Protein AF-A0A924A281-F1 (afdb_monomer)

Secondary structure (DSSP, 8-state):
--------SSTT-EEEE--TTB--EEEE-TT-S-----PPB-TTTTS----------

Radius of gyration: 16.77 Å; Cα contacts (8 Å, |Δi|>4): 56; chains: 1; bounding box: 52×24×30 Å

Mean predicted aligned error: 11.12 Å

pLDDT: mean 73.62, std 9.2, range [55.41, 87.44]

Foldseek 3Di:
DPDDDDDDPDQQDKDWDDDQQWDIDIDGNNVPPDDDDDTHGRNVSPPDDDPPPPPDD

Solvent-accessible surface area (backbone atoms only — not comparable to full-atom values): 4097 Å² total; per-residue (Å²): 131,93,80,81,88,78,87,78,92,50,50,82,42,70,46,78,46,74,52,93,35,34,49,71,44,79,47,73,39,75,67,57,95,72,83,91,82,83,76,48,82,24,84,70,61,68,75,74,82,84,83,79,77,78,78,80,128

Nearest PDB structures (foldseek):
  8zp0-assembly1_K  TM=3.368E-01  e=9.940E+00  Sus scrofa

Sequence (57 aa):
DGNYKIKSTKKSDILDFTAVGFVSREAKISGQNRIDVVLTDDPKSLQDVVVIQGNRF

Structure (mmCIF, N/CA/C/O backbone):
data_AF-A0A924A281-F1
#
_entry.id   AF-A0A924A281-F1
#
loop_
_atom_site.group_PDB
_atom_site.id
_atom_site.type_symbol
_atom_site.label_atom_id
_atom_site.label_alt_id
_atom_site.label_comp_id
_atom_site.label_asym_id
_atom_site.label_entity_id
_atom_site.label_seq_id
_atom_site.pdbx_PDB_ins_code
_atom_site.Cartn_x
_atom_site.Cartn_y
_atom_site.Cartn_z
_atom_site.occupancy
_atom_site.B_iso_or_equiv
_atom_site.auth_seq_id
_atom_site.auth_comp_id
_atom_site.auth_asym_id
_atom_site.auth_atom_id
_atom_site.pdbx_PDB_model_num
ATOM 1 N N . ASP A 1 1 ? -7.700 -11.157 -6.587 1.00 60.84 1 ASP A N 1
ATOM 2 C CA . ASP A 1 1 ? -8.606 -10.119 -6.066 1.00 60.84 1 ASP A CA 1
ATOM 3 C C . ASP A 1 1 ? -7.948 -8.879 -5.478 1.00 60.84 1 ASP A C 1
ATOM 5 O O . ASP A 1 1 ? -8.587 -7.847 -5.535 1.00 60.84 1 ASP A O 1
ATOM 9 N N . GLY A 1 2 ? -6.722 -8.915 -4.932 1.00 66.31 2 GLY A N 1
ATOM 10 C CA . GLY A 1 2 ? -6.010 -7.674 -4.557 1.00 66.31 2 GLY A CA 1
ATOM 11 C C . GLY A 1 2 ? -6.723 -6.791 -3.519 1.00 66.31 2 GLY A C 1
ATOM 12 O O . GLY A 1 2 ? -6.397 -5.619 -3.381 1.00 66.31 2 GLY A O 1
ATOM 13 N N . ASN A 1 3 ? -7.708 -7.337 -2.802 1.00 71.94 3 ASN A N 1
ATOM 14 C CA . ASN A 1 3 ? -8.528 -6.591 -1.860 1.00 71.94 3 ASN A CA 1
ATOM 15 C C . ASN A 1 3 ? -7.845 -6.543 -0.490 1.00 71.94 3 ASN A C 1
ATOM 17 O O . ASN A 1 3 ? -7.701 -7.569 0.177 1.00 71.94 3 ASN A O 1
ATOM 21 N N . TYR A 1 4 ? -7.482 -5.341 -0.050 1.00 72.75 4 TYR A N 1
ATOM 22 C CA . TYR A 1 4 ? -6.913 -5.086 1.271 1.00 72.75 4 TYR A CA 1
ATOM 23 C C . TYR A 1 4 ? -7.958 -4.430 2.178 1.00 72.75 4 TYR A C 1
ATOM 25 O O . TYR A 1 4 ? -8.728 -3.574 1.747 1.00 72.75 4 TYR A O 1
ATOM 33 N N . LYS A 1 5 ? -7.993 -4.827 3.455 1.00 74.75 5 LYS A N 1
ATOM 34 C CA . LYS A 1 5 ? -8.832 -4.188 4.479 1.00 74.75 5 LYS A CA 1
ATOM 35 C C . LYS A 1 5 ? -7.940 -3.460 5.471 1.00 74.75 5 LYS A C 1
ATOM 37 O O . LYS A 1 5 ? -7.220 -4.095 6.235 1.00 74.75 5 LYS A O 1
ATOM 42 N N . ILE A 1 6 ? -8.027 -2.136 5.474 1.00 74.06 6 ILE A N 1
ATOM 43 C CA . ILE A 1 6 ? -7.287 -1.270 6.391 1.00 74.06 6 ILE A CA 1
ATOM 44 C C . ILE A 1 6 ? -8.288 -0.675 7.381 1.00 74.06 6 ILE A C 1
ATOM 46 O O . ILE A 1 6 ? -9.291 -0.083 6.985 1.00 74.06 6 ILE A O 1
ATOM 50 N N . LYS A 1 7 ? -8.030 -0.839 8.682 1.00 70.38 7 LYS A N 1
ATOM 51 C CA . LYS A 1 7 ? -8.771 -0.124 9.727 1.00 70.38 7 LYS A CA 1
ATOM 52 C C . LYS A 1 7 ? -8.110 1.2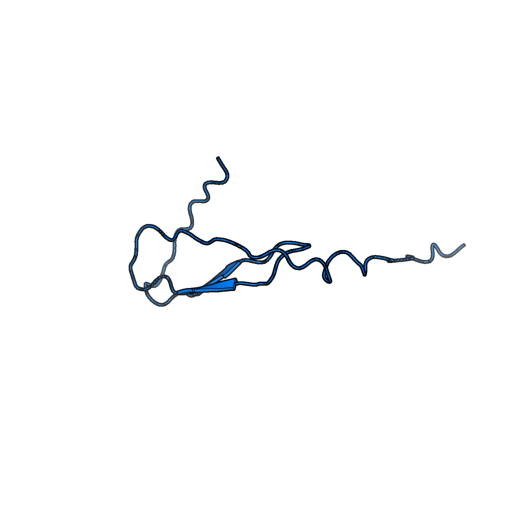35 9.931 1.00 70.38 7 LYS A C 1
ATOM 54 O O . LYS A 1 7 ? -7.144 1.342 10.679 1.00 70.38 7 LYS A O 1
ATOM 59 N N . SER A 1 8 ? -8.617 2.257 9.250 1.00 65.25 8 SER A N 1
ATOM 60 C CA . SER A 1 8 ? -8.224 3.636 9.539 1.00 65.25 8 SER A CA 1
ATOM 61 C C . SER A 1 8 ? -8.870 4.092 10.847 1.00 65.25 8 SER A C 1
ATOM 63 O O . SER A 1 8 ? -10.026 3.769 11.134 1.00 65.25 8 SER A O 1
ATOM 65 N N . THR A 1 9 ? -8.096 4.804 11.665 1.00 62.75 9 THR A N 1
ATOM 66 C CA . THR A 1 9 ? -8.549 5.297 12.974 1.00 62.75 9 THR A CA 1
ATOM 67 C C . THR A 1 9 ? -9.042 6.738 12.899 1.00 62.75 9 THR A C 1
ATOM 69 O O . THR A 1 9 ? -9.794 7.158 13.782 1.00 62.75 9 THR A O 1
ATOM 72 N N 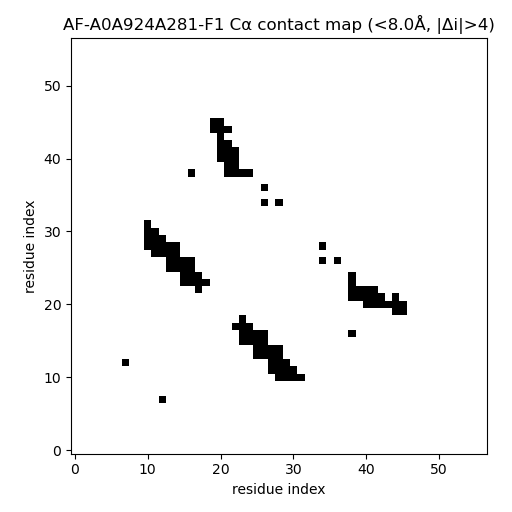. LYS A 1 10 ? -8.693 7.491 11.841 1.00 66.44 1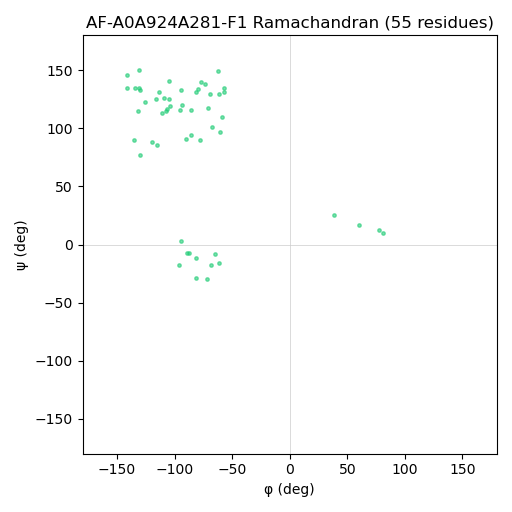0 LYS A N 1
ATOM 73 C CA . LYS A 1 10 ? -9.154 8.870 11.640 1.00 66.44 10 LYS A CA 1
ATOM 74 C C . LYS A 1 10 ? -9.609 9.096 10.199 1.00 66.44 10 LYS A C 1
ATOM 76 O O . LYS A 1 10 ? -8.921 8.784 9.240 1.00 66.44 10 LYS A O 1
ATOM 81 N N . LYS A 1 11 ? -10.762 9.751 10.035 1.00 67.62 11 LYS A N 1
ATOM 82 C CA . LYS A 1 11 ? -11.343 10.067 8.714 1.00 67.62 11 LYS A CA 1
ATOM 83 C C . LYS A 1 11 ? -10.465 10.976 7.843 1.00 67.62 11 LYS A C 1
ATOM 85 O O . LYS A 1 11 ? -10.725 11.084 6.653 1.00 67.62 11 LYS A O 1
ATOM 90 N N . SER A 1 12 ? -9.470 11.639 8.428 1.00 71.50 12 SER A N 1
ATOM 91 C CA . SER A 1 12 ? -8.499 12.498 7.746 1.00 71.50 12 SER A CA 1
ATOM 92 C C . SER A 1 12 ? -7.205 11.777 7.367 1.00 71.50 12 SER A C 1
ATOM 94 O O . SER A 1 12 ? -6.284 12.436 6.891 1.00 71.50 12 SER A O 1
ATOM 96 N N . ASP A 1 13 ? -7.103 10.470 7.625 1.00 79.50 13 ASP A N 1
ATOM 97 C CA . ASP A 1 13 ? -5.907 9.709 7.288 1.00 79.50 13 ASP A CA 1
ATOM 98 C C . ASP A 1 13 ? -5.678 9.716 5.774 1.00 79.50 13 ASP A C 1
ATOM 100 O O . ASP A 1 13 ? -6.606 9.788 4.958 1.00 79.50 13 ASP A O 1
ATOM 104 N N . ILE A 1 14 ? -4.404 9.654 5.423 1.00 82.94 14 ILE A N 1
ATOM 105 C CA . ILE A 1 14 ? -3.912 9.649 4.060 1.00 82.94 14 ILE A CA 1
ATOM 106 C C . ILE A 1 14 ? -3.279 8.279 3.823 1.00 82.94 14 ILE A C 1
ATOM 108 O O . ILE A 1 14 ? -2.521 7.797 4.663 1.00 82.94 14 ILE A O 1
ATOM 112 N N . LEU A 1 15 ? -3.634 7.630 2.717 1.00 84.06 15 LEU A N 1
ATOM 113 C CA . LEU A 1 15 ? -3.050 6.363 2.294 1.00 84.06 15 LEU A CA 1
ATOM 114 C C . LEU A 1 15 ? -2.071 6.606 1.153 1.00 84.06 15 LEU A C 1
ATOM 116 O O . LEU A 1 15 ? -2.475 7.050 0.079 1.00 84.06 15 LEU A O 1
ATOM 120 N N . ASP A 1 16 ? -0.815 6.247 1.378 1.00 84.69 16 ASP A N 1
ATOM 121 C CA . ASP A 1 16 ? 0.220 6.238 0.352 1.00 84.69 16 ASP A CA 1
ATOM 122 C C . ASP A 1 16 ? 0.338 4.854 -0.282 1.00 84.69 16 ASP A C 1
ATOM 124 O O . ASP A 1 16 ? 0.643 3.860 0.382 1.00 84.69 16 ASP A O 1
ATOM 128 N N . PHE A 1 17 ? 0.118 4.789 -1.591 1.00 84.62 17 PHE A N 1
ATOM 129 C CA . PHE A 1 17 ? 0.256 3.583 -2.396 1.00 84.62 17 PHE A CA 1
ATOM 130 C C . PHE A 1 17 ? 1.520 3.689 -3.241 1.00 84.62 17 PHE A C 1
ATOM 132 O O . PHE A 1 17 ? 1.625 4.555 -4.109 1.00 84.62 17 PHE A O 1
ATOM 139 N N . THR A 1 18 ? 2.474 2.791 -3.001 1.00 81.06 18 THR A N 1
ATOM 140 C CA . THR A 1 18 ? 3.728 2.706 -3.757 1.00 81.06 18 THR A CA 1
ATOM 141 C C . THR A 1 18 ? 3.961 1.268 -4.194 1.00 81.06 18 THR A C 1
ATOM 143 O O . THR A 1 18 ? 3.814 0.342 -3.396 1.00 81.06 18 THR A O 1
ATOM 146 N N . ALA A 1 19 ? 4.338 1.085 -5.456 1.00 81.88 19 ALA A N 1
ATOM 147 C CA . ALA A 1 19 ? 4.721 -0.203 -6.016 1.00 81.88 19 ALA A CA 1
ATOM 148 C C . ALA A 1 19 ? 5.892 -0.008 -6.986 1.00 81.88 19 ALA A C 1
ATOM 150 O O . ALA A 1 19 ? 5.978 1.013 -7.663 1.00 81.88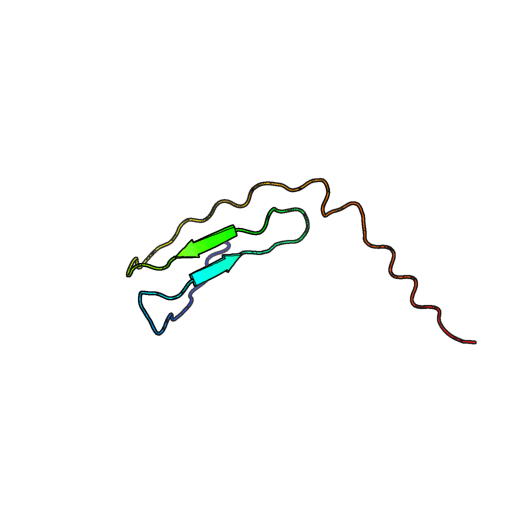 19 ALA A O 1
ATOM 151 N N . VAL A 1 20 ? 6.800 -0.983 -7.047 1.00 80.69 20 VAL A N 1
ATOM 152 C CA . VAL A 1 20 ? 7.954 -0.942 -7.959 1.00 80.69 20 VAL A CA 1
ATOM 153 C C . VAL A 1 20 ? 7.459 -0.904 -9.403 1.00 80.69 20 VAL A C 1
ATOM 155 O O . VAL A 1 20 ? 6.633 -1.732 -9.784 1.00 80.69 20 VAL A O 1
ATOM 158 N N . GLY A 1 21 ? 7.966 0.041 -10.196 1.00 79.81 21 GLY A N 1
ATOM 159 C CA . GLY A 1 21 ? 7.509 0.240 -11.572 1.00 79.81 21 GLY A CA 1
ATOM 160 C C . GLY A 1 21 ? 6.210 1.040 -11.705 1.00 79.81 21 GLY A C 1
ATOM 161 O O . GLY A 1 21 ? 5.675 1.103 -12.805 1.00 79.81 21 GLY A O 1
ATOM 162 N N . PHE A 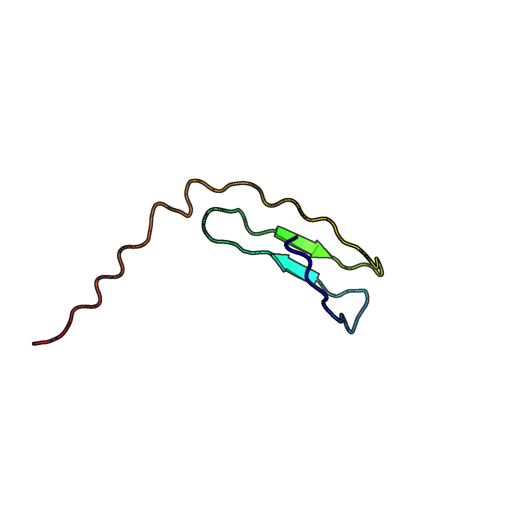1 22 ? 5.703 1.651 -10.627 1.00 84.00 22 PHE A N 1
ATOM 163 C CA . PHE A 1 22 ? 4.508 2.501 -10.635 1.00 84.00 22 PHE A CA 1
ATOM 164 C C . PHE A 1 22 ? 4.756 3.828 -9.915 1.00 84.00 22 PHE A C 1
ATOM 166 O O . PHE A 1 22 ? 5.507 3.899 -8.942 1.00 84.00 22 PHE A O 1
ATOM 173 N N . VAL A 1 23 ? 4.059 4.879 -10.349 1.00 86.12 23 VAL A N 1
ATOM 174 C CA . VAL A 1 23 ? 4.098 6.188 -9.684 1.00 86.12 23 VAL A CA 1
ATOM 175 C C . VAL A 1 23 ? 3.393 6.102 -8.329 1.00 86.12 23 VAL A C 1
ATOM 177 O O . VAL A 1 23 ? 2.235 5.678 -8.263 1.00 86.12 23 VAL A O 1
ATOM 180 N N . SER A 1 24 ? 4.054 6.568 -7.264 1.00 87.44 24 SER A N 1
ATOM 181 C CA . SER A 1 24 ? 3.445 6.705 -5.935 1.00 87.44 24 SER A CA 1
ATOM 182 C C . SER A 1 24 ? 2.200 7.593 -5.977 1.00 87.44 24 SER A C 1
ATOM 184 O O . SER A 1 24 ? 2.198 8.671 -6.580 1.00 87.44 24 SER A O 1
ATOM 186 N N . ARG A 1 25 ? 1.125 7.147 -5.326 1.00 84.00 25 ARG A N 1
ATOM 187 C CA . ARG A 1 25 ? -0.149 7.871 -5.263 1.00 84.00 25 ARG A CA 1
ATOM 188 C C . ARG A 1 25 ? -0.644 7.978 -3.834 1.00 84.00 25 ARG A C 1
ATOM 190 O O . ARG A 1 25 ? -0.731 6.987 -3.123 1.00 84.00 25 ARG A O 1
ATOM 197 N N . GLU A 1 26 ? -1.044 9.186 -3.478 1.00 87.31 26 GLU A N 1
ATOM 198 C CA . GLU A 1 26 ? -1.569 9.533 -2.168 1.00 87.31 26 GLU A CA 1
ATOM 199 C C . GLU A 1 26 ? -3.101 9.698 -2.261 1.00 87.31 26 GLU A C 1
ATOM 201 O O . GLU A 1 26 ? -3.601 10.457 -3.098 1.00 87.31 26 GLU A O 1
ATOM 206 N N . ALA A 1 27 ? -3.866 8.972 -1.437 1.00 83.81 27 ALA A N 1
ATOM 207 C CA . ALA A 1 27 ? -5.330 9.023 -1.413 1.00 83.81 27 ALA A CA 1
ATOM 208 C C . ALA A 1 27 ? -5.863 9.332 -0.007 1.00 83.81 27 ALA A C 1
ATOM 210 O O . ALA A 1 27 ? -5.614 8.607 0.955 1.00 83.81 27 ALA A O 1
ATOM 211 N N . LYS A 1 28 ? -6.650 10.405 0.114 1.00 83.94 28 LYS A N 1
ATOM 212 C CA . LYS A 1 28 ? -7.248 10.835 1.387 1.00 83.94 28 LYS A CA 1
ATOM 213 C C . LYS A 1 28 ? -8.511 10.035 1.688 1.00 83.94 28 LYS A C 1
ATOM 215 O O . LYS A 1 28 ? -9.396 9.942 0.837 1.00 83.94 28 LYS A O 1
ATOM 220 N N . ILE A 1 29 ? -8.630 9.513 2.910 1.00 79.94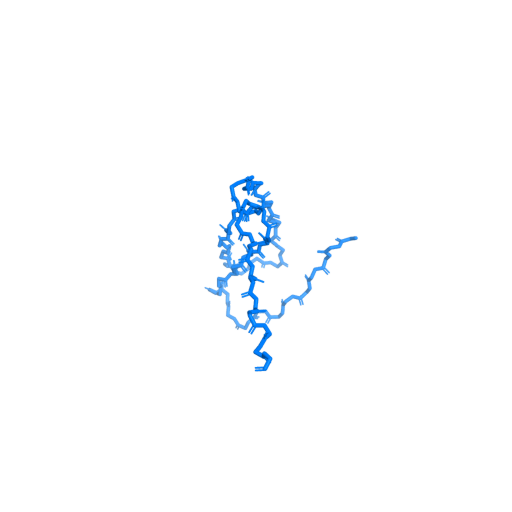 29 ILE A N 1
ATOM 221 C CA . ILE A 1 29 ? -9.752 8.641 3.277 1.00 79.94 29 ILE A CA 1
ATOM 222 C C . ILE A 1 29 ? -11.070 9.415 3.412 1.00 79.94 29 ILE A C 1
ATOM 224 O O . ILE A 1 29 ? -12.113 8.8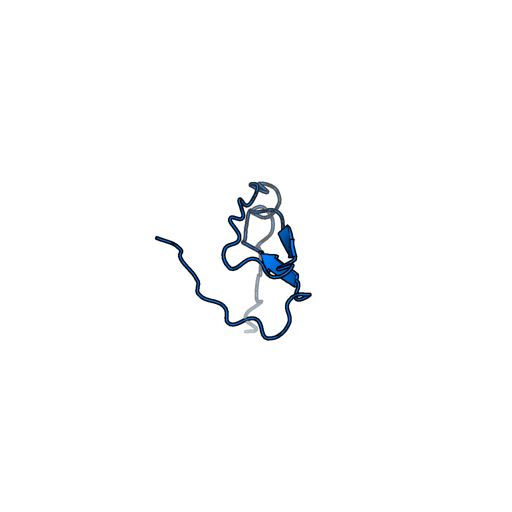50 3.114 1.00 79.94 29 ILE A O 1
ATOM 228 N N . SER A 1 30 ? -11.068 10.696 3.796 1.00 76.19 30 SER A N 1
ATOM 229 C CA . SER A 1 30 ? -12.233 11.613 3.892 1.00 76.19 30 SER A CA 1
ATOM 230 C C . SER A 1 30 ? -13.562 11.008 4.408 1.00 76.19 30 SER A C 1
ATOM 232 O O . SER A 1 30 ? -14.639 11.521 4.112 1.00 76.19 30 SER A O 1
ATOM 234 N N . GLY A 1 31 ? -13.517 9.925 5.193 1.00 72.25 31 GLY A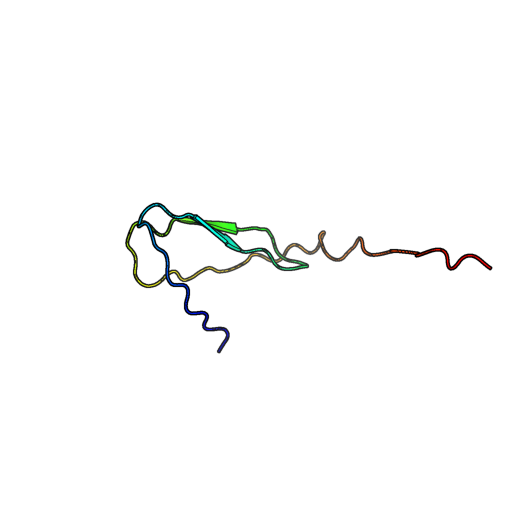 N 1
ATOM 235 C CA . GLY A 1 31 ? -14.693 9.177 5.660 1.00 72.25 31 GLY A CA 1
ATOM 236 C C . GLY A 1 31 ? -15.358 8.233 4.643 1.00 72.25 31 GLY A C 1
ATOM 237 O O . GLY A 1 31 ? -16.465 7.769 4.910 1.00 72.25 31 GLY A O 1
ATOM 238 N N . GLN A 1 32 ? -14.720 7.943 3.509 1.00 72.38 32 GLN A N 1
ATOM 239 C CA . GLN A 1 32 ? -15.183 6.965 2.523 1.00 72.38 32 GLN A CA 1
ATOM 240 C C . GLN A 1 32 ? -14.832 5.539 2.976 1.00 72.38 32 GLN A C 1
ATOM 242 O O . GLN A 1 32 ? -13.707 5.263 3.385 1.00 72.38 32 GLN A O 1
ATOM 247 N N . ASN A 1 33 ? -15.791 4.612 2.879 1.00 73.69 33 ASN A N 1
ATOM 248 C CA . ASN A 1 33 ? -15.590 3.202 3.252 1.00 73.69 33 ASN A CA 1
ATOM 249 C C . ASN A 1 33 ? -14.897 2.375 2.156 1.00 73.69 33 ASN A C 1
ATOM 251 O O . ASN A 1 33 ? -14.503 1.235 2.400 1.00 73.69 33 ASN A O 1
ATOM 255 N N . ARG A 1 34 ? -14.787 2.928 0.946 1.00 78.62 34 ARG A N 1
ATOM 256 C CA . ARG A 1 34 ? -14.148 2.304 -0.209 1.00 78.62 34 ARG A CA 1
ATOM 257 C C . ARG A 1 34 ? -13.379 3.367 -0.979 1.00 78.62 34 ARG A C 1
ATOM 259 O O . ARG A 1 34 ? -13.900 4.457 -1.191 1.00 78.62 34 ARG A O 1
ATOM 266 N N . ILE A 1 35 ? -12.152 3.037 -1.364 1.00 78.62 35 ILE A N 1
ATOM 267 C CA . ILE A 1 35 ? -11.275 3.888 -2.164 1.00 78.62 35 ILE A CA 1
ATOM 268 C C . ILE A 1 35 ? -10.745 3.004 -3.282 1.00 78.62 35 ILE A C 1
ATOM 270 O O . ILE A 1 35 ? -10.046 2.027 -3.014 1.00 78.62 35 ILE A O 1
ATOM 274 N N . ASP A 1 36 ? -11.110 3.321 -4.518 1.00 80.69 36 ASP A N 1
ATOM 275 C CA . ASP A 1 36 ? -10.587 2.643 -5.696 1.00 80.69 36 ASP A CA 1
ATOM 276 C C . ASP A 1 36 ? -9.399 3.471 -6.222 1.00 80.69 36 ASP A C 1
ATOM 278 O O . ASP A 1 36 ? -9.551 4.635 -6.598 1.00 80.69 36 ASP A O 1
ATOM 282 N N . VAL A 1 37 ? -8.195 2.891 -6.186 1.00 79.19 37 VAL A N 1
ATOM 283 C CA . VAL A 1 37 ? -6.944 3.547 -6.597 1.00 79.19 37 VAL A CA 1
ATOM 284 C C . VAL A 1 37 ? -6.369 2.809 -7.797 1.00 79.19 37 VAL A C 1
ATOM 286 O O . VAL A 1 37 ? -6.143 1.602 -7.735 1.00 79.19 37 VAL A O 1
ATOM 289 N N . VAL A 1 38 ? -6.110 3.540 -8.881 1.00 83.94 38 VAL A N 1
ATOM 290 C CA . VAL A 1 38 ? -5.430 3.021 -10.074 1.00 83.94 38 VAL A CA 1
ATOM 291 C C . VAL A 1 38 ? -4.024 3.602 -10.107 1.00 83.94 38 VAL A C 1
ATOM 293 O O . VAL A 1 38 ? -3.848 4.817 -10.224 1.00 83.94 38 VAL A O 1
ATOM 296 N N . LEU A 1 39 ? -3.021 2.737 -9.976 1.00 82.69 39 LEU A N 1
ATOM 297 C CA . LEU A 1 39 ? -1.624 3.131 -10.108 1.00 82.69 39 LEU A CA 1
ATOM 298 C C . LEU A 1 39 ? -1.270 3.303 -11.584 1.00 82.69 39 LEU A C 1
ATOM 300 O O . LEU A 1 39 ? -1.723 2.548 -12.440 1.00 82.69 39 LEU A O 1
ATOM 304 N N . THR A 1 40 ? -0.483 4.334 -11.875 1.00 85.38 40 THR A N 1
ATOM 305 C CA . THR A 1 40 ? 0.018 4.609 -13.224 1.00 85.38 40 THR A CA 1
ATOM 306 C C . THR A 1 40 ? 1.394 3.978 -13.369 1.00 85.38 40 THR A C 1
ATOM 308 O O . THR A 1 40 ? 2.225 4.166 -12.479 1.00 85.38 40 THR A O 1
ATOM 311 N N . ASP A 1 41 ? 1.631 3.260 -14.467 1.00 80.69 41 ASP A N 1
ATOM 312 C CA . ASP A 1 41 ? 2.939 2.674 -14.765 1.00 80.69 41 ASP A CA 1
ATOM 313 C C . ASP A 1 41 ? 4.027 3.760 -14.794 1.00 80.69 41 ASP A C 1
ATOM 315 O O . ASP A 1 41 ? 3.877 4.799 -15.444 1.00 80.69 41 ASP A O 1
ATOM 319 N N . ASP A 1 42 ? 5.131 3.502 -14.095 1.00 78.38 42 ASP A N 1
ATOM 320 C CA . ASP A 1 42 ? 6.363 4.281 -14.148 1.00 78.38 42 ASP A CA 1
ATOM 321 C C . ASP A 1 42 ? 7.499 3.415 -14.718 1.00 78.38 42 ASP A C 1
ATOM 323 O O . ASP A 1 42 ? 8.280 2.814 -13.969 1.00 78.38 42 ASP A O 1
ATOM 327 N N . PRO A 1 43 ? 7.638 3.348 -16.055 1.00 64.44 43 PRO A N 1
ATOM 328 C CA . PRO A 1 43 ? 8.669 2.540 -16.704 1.00 64.44 43 PRO A CA 1
ATOM 329 C C . PRO A 1 43 ? 1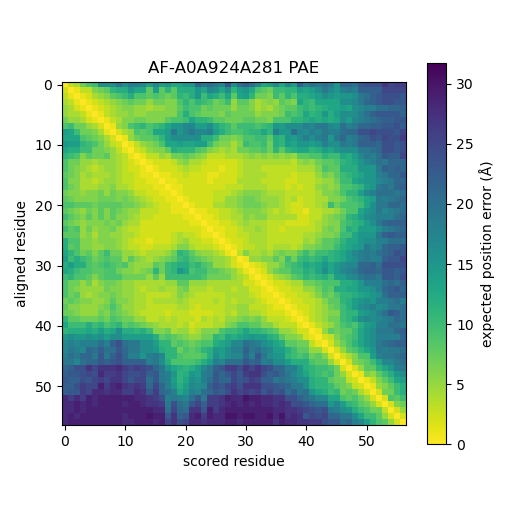0.100 3.018 -16.400 1.00 64.44 43 PRO A C 1
ATOM 331 O O . PRO A 1 43 ? 11.057 2.329 -16.762 1.00 64.44 43 PRO A O 1
ATOM 334 N N . LYS A 1 44 ? 10.276 4.176 -15.741 1.00 64.06 44 LYS A N 1
ATOM 335 C CA . LYS A 1 44 ? 11.587 4.650 -15.273 1.00 64.06 44 LYS A CA 1
ATOM 336 C C . LYS A 1 44 ? 12.009 3.997 -13.957 1.00 64.06 44 LYS A C 1
ATOM 338 O O . LYS A 1 44 ? 13.199 3.794 -13.754 1.00 64.06 44 LYS A O 1
ATOM 343 N N . SER A 1 45 ? 11.066 3.595 -13.101 1.00 60.66 45 SER A N 1
ATOM 344 C CA . SER A 1 45 ? 11.370 2.978 -11.798 1.00 60.66 45 SER A CA 1
ATOM 345 C C . SER A 1 45 ? 12.003 1.581 -11.907 1.00 60.66 45 SER A C 1
ATOM 347 O O . SER A 1 45 ? 12.591 1.111 -10.936 1.00 60.66 45 SER A O 1
ATOM 349 N N . LEU A 1 46 ? 11.899 0.912 -13.061 1.00 60.06 46 LEU A N 1
ATOM 350 C CA . LEU A 1 46 ? 12.442 -0.435 -13.287 1.00 60.06 46 LEU A CA 1
ATOM 351 C C . LEU A 1 46 ? 13.908 -0.445 -13.751 1.00 60.06 46 LEU A C 1
ATOM 353 O O . LEU A 1 46 ? 14.494 -1.520 -13.857 1.00 60.06 46 LEU A O 1
ATOM 357 N N . GLN A 1 47 ? 14.493 0.718 -14.054 1.00 58.75 47 GLN A N 1
ATOM 358 C CA . GLN A 1 47 ? 15.817 0.794 -14.685 1.00 58.75 47 GLN A CA 1
ATOM 359 C C . GLN A 1 47 ? 16.987 0.846 -13.692 1.00 58.75 47 GLN A C 1
ATOM 361 O O . GLN A 1 47 ? 18.125 0.691 -14.119 1.00 58.75 47 GLN A O 1
ATOM 366 N N . ASP A 1 48 ? 16.731 0.962 -12.385 1.00 55.41 48 ASP A N 1
ATOM 367 C CA . ASP A 1 48 ? 17.784 1.119 -11.376 1.00 55.41 48 ASP A CA 1
ATOM 368 C C . ASP A 1 48 ? 17.633 0.136 -10.205 1.00 55.41 48 ASP A C 1
ATOM 370 O O . ASP A 1 48 ? 17.228 0.496 -9.101 1.00 55.41 48 ASP A O 1
ATOM 374 N N . VAL A 1 49 ? 18.018 -1.127 -10.422 1.00 61.78 49 VAL A N 1
ATOM 375 C CA . VAL A 1 49 ? 18.470 -2.000 -9.325 1.00 61.78 49 VAL A CA 1
ATOM 376 C C . VAL A 1 49 ? 19.730 -2.752 -9.758 1.00 61.78 49 VAL A C 1
ATOM 378 O O . VAL A 1 49 ? 19.666 -3.866 -10.269 1.00 61.78 49 VAL A O 1
ATOM 381 N N . VAL A 1 50 ? 20.899 -2.162 -9.498 1.00 65.31 50 VAL A N 1
ATOM 382 C CA . VAL A 1 50 ? 22.160 -2.911 -9.377 1.00 65.31 50 VAL A CA 1
ATOM 383 C C . VAL A 1 50 ? 22.711 -2.672 -7.977 1.00 65.31 50 VAL A C 1
ATOM 385 O O . VAL A 1 50 ? 23.496 -1.759 -7.738 1.00 65.31 50 VAL A O 1
ATOM 388 N N . VAL A 1 51 ? 22.288 -3.502 -7.024 1.00 65.19 51 VAL A N 1
ATOM 389 C CA . VAL A 1 51 ? 22.951 -3.589 -5.720 1.00 65.19 51 VAL A CA 1
ATOM 390 C C . VAL A 1 51 ? 24.028 -4.664 -5.829 1.00 65.19 51 VAL A C 1
ATOM 392 O O . VAL A 1 51 ? 23.772 -5.842 -5.588 1.00 65.19 51 VAL A O 1
ATOM 395 N N . ILE A 1 52 ? 25.247 -4.273 -6.199 1.00 67.00 52 ILE A N 1
ATOM 396 C CA . ILE A 1 52 ? 26.420 -5.123 -5.974 1.00 67.00 52 ILE A CA 1
ATOM 397 C C . ILE A 1 52 ? 26.812 -5.013 -4.497 1.00 67.00 52 ILE A C 1
ATOM 399 O O . ILE A 1 52 ? 27.596 -4.155 -4.101 1.00 67.00 52 ILE A O 1
ATOM 403 N N . GLN A 1 53 ? 26.250 -5.877 -3.649 1.00 59.72 53 GLN A N 1
ATOM 404 C CA . GLN A 1 53 ? 26.841 -6.114 -2.332 1.00 59.72 53 GLN A CA 1
ATOM 405 C C . GLN A 1 53 ? 28.181 -6.809 -2.570 1.00 59.72 53 GLN A C 1
ATOM 407 O O . GLN A 1 53 ? 28.234 -7.990 -2.907 1.00 59.72 53 GLN A O 1
ATOM 412 N N . GLY A 1 54 ? 29.266 -6.040 -2.481 1.00 65.50 54 GLY A N 1
ATOM 413 C CA . GLY A 1 54 ? 30.621 -6.567 -2.519 1.00 65.50 54 GLY A CA 1
ATOM 414 C C . GLY A 1 54 ? 30.819 -7.537 -1.358 1.00 65.50 54 GLY A C 1
ATOM 415 O O . GLY A 1 54 ? 31.103 -7.114 -0.239 1.00 65.50 54 GLY A O 1
ATOM 416 N N . ASN A 1 55 ? 30.658 -8.834 -1.624 1.00 62.16 55 ASN A N 1
ATOM 417 C CA . ASN A 1 55 ? 31.099 -9.890 -0.723 1.00 62.16 55 ASN A CA 1
ATOM 418 C C . ASN A 1 55 ? 32.609 -9.728 -0.516 1.00 62.16 55 ASN A C 1
ATOM 420 O O . ASN A 1 55 ? 33.400 -9.914 -1.440 1.00 62.16 55 ASN A O 1
ATOM 424 N N . ARG A 1 56 ? 32.991 -9.322 0.697 1.00 60.66 56 ARG A N 1
ATOM 425 C CA . ARG A 1 56 ? 34.384 -9.181 1.124 1.00 60.66 56 ARG A CA 1
ATOM 426 C C . ARG A 1 56 ? 34.974 -10.588 1.273 1.00 60.66 56 ARG A C 1
ATOM 428 O O . ARG A 1 56 ? 34.458 -11.364 2.074 1.00 60.66 56 ARG A O 1
ATOM 435 N N . PHE A 1 57 ? 35.989 -10.893 0.465 1.00 62.34 57 PHE A N 1
ATOM 436 C CA . PHE A 1 57 ? 36.899 -12.026 0.656 1.00 62.34 57 PHE A CA 1
ATOM 437 C C . PHE A 1 57 ? 37.812 -11.786 1.861 1.00 62.34 57 PHE A C 1
ATOM 439 O O . PHE A 1 57 ? 38.122 -10.598 2.129 1.00 62.34 57 PHE A O 1
#